Protein AF-A0A1V3WCW1-F1 (afdb_monomer)

pLDDT: mean 89.94, std 15.67, range [37.62, 98.88]

Structure (mmCIF, N/CA/C/O backbone):
data_AF-A0A1V3WCW1-F1
#
_entry.id   AF-A0A1V3WCW1-F1
#
loop_
_atom_site.group_PDB
_atom_site.id
_atom_site.type_symbol
_atom_site.label_atom_id
_atom_site.label_alt_id
_atom_site.label_comp_id
_atom_site.label_asym_id
_atom_site.label_entity_id
_atom_site.label_seq_id
_atom_site.pdbx_PDB_ins_code
_atom_site.Cartn_x
_atom_site.Cartn_y
_atom_site.Cartn_z
_atom_site.occupancy
_atom_site.B_iso_or_equiv
_atom_site.auth_seq_id
_atom_site.auth_comp_id
_atom_site.auth_asym_id
_atom_site.auth_atom_id
_atom_site.pdbx_PDB_model_num
ATOM 1 N N . MET A 1 1 ? 15.465 -8.076 71.339 1.00 37.62 1 MET A N 1
ATOM 2 C CA . MET A 1 1 ? 14.500 -8.717 70.416 1.00 37.62 1 MET A CA 1
ATOM 3 C C . MET A 1 1 ? 13.796 -7.612 69.636 1.00 37.62 1 MET A C 1
ATOM 5 O O . MET A 1 1 ? 13.248 -6.723 70.268 1.00 37.62 1 MET A O 1
ATOM 9 N N . ARG A 1 2 ? 13.889 -7.591 68.301 1.00 50.53 2 ARG A N 1
ATOM 10 C CA . ARG A 1 2 ? 13.280 -6.569 67.425 1.00 50.53 2 ARG A CA 1
ATOM 11 C C . ARG A 1 2 ? 12.484 -7.323 66.347 1.00 50.53 2 ARG A C 1
ATOM 13 O O . ARG A 1 2 ? 13.103 -8.162 65.694 1.00 50.53 2 ARG A O 1
ATOM 20 N N . PRO A 1 3 ? 11.165 -7.123 66.181 1.00 50.75 3 PRO A N 1
ATOM 21 C CA . PRO A 1 3 ? 10.416 -7.852 65.166 1.00 50.75 3 PRO A CA 1
ATOM 22 C C . PRO A 1 3 ? 10.605 -7.190 63.796 1.00 50.75 3 PRO A C 1
ATOM 24 O O . PRO A 1 3 ? 10.562 -5.966 63.671 1.00 50.75 3 PRO A O 1
ATOM 27 N N . ALA A 1 4 ? 10.844 -8.011 62.774 1.00 45.72 4 ALA A N 1
ATOM 28 C CA . ALA A 1 4 ? 10.897 -7.593 61.381 1.00 45.72 4 ALA A CA 1
ATOM 29 C C . ALA A 1 4 ? 9.469 -7.529 60.817 1.00 45.72 4 ALA A C 1
ATOM 31 O O . ALA A 1 4 ? 8.776 -8.544 60.756 1.00 45.72 4 ALA A O 1
ATOM 32 N N . ASN A 1 5 ? 9.033 -6.338 60.402 1.00 49.84 5 ASN A N 1
ATOM 33 C CA . ASN A 1 5 ? 7.793 -6.156 59.651 1.00 49.84 5 ASN A CA 1
ATOM 34 C C . ASN A 1 5 ? 8.010 -6.621 58.205 1.00 49.84 5 ASN A C 1
ATOM 36 O O . ASN A 1 5 ? 8.668 -5.944 57.414 1.00 49.84 5 ASN A O 1
ATOM 40 N N . GLY A 1 6 ? 7.456 -7.784 57.865 1.00 50.94 6 GLY A N 1
ATOM 41 C CA . GLY A 1 6 ? 7.401 -8.286 56.497 1.00 50.94 6 GLY A CA 1
ATOM 42 C C . GLY A 1 6 ? 6.466 -7.428 55.650 1.00 50.94 6 GLY A C 1
ATOM 43 O O . GLY A 1 6 ? 5.249 -7.467 55.822 1.00 50.94 6 GLY A O 1
ATOM 44 N N . SER A 1 7 ? 7.032 -6.651 54.729 1.00 59.09 7 SER A N 1
ATOM 45 C CA . SER A 1 7 ? 6.251 -5.932 53.722 1.00 59.09 7 SER A CA 1
ATOM 46 C C . SER A 1 7 ? 5.787 -6.928 52.657 1.00 59.09 7 SER A C 1
ATOM 48 O O . SER A 1 7 ? 6.605 -7.530 51.964 1.00 59.09 7 SER A O 1
ATOM 50 N N . ARG A 1 8 ? 4.469 -7.138 52.554 1.00 57.69 8 ARG A N 1
ATOM 51 C CA . ARG A 1 8 ? 3.844 -7.935 51.488 1.00 57.69 8 ARG A CA 1
ATOM 52 C C . ARG A 1 8 ? 4.061 -7.227 50.151 1.00 57.69 8 ARG A C 1
ATOM 54 O O . ARG A 1 8 ? 3.553 -6.127 49.955 1.00 57.69 8 ARG A O 1
ATOM 61 N N . ALA A 1 9 ? 4.785 -7.869 49.239 1.00 63.00 9 ALA A N 1
ATOM 62 C CA . ALA A 1 9 ? 4.847 -7.444 47.849 1.00 63.00 9 ALA A CA 1
ATOM 63 C C . ALA A 1 9 ? 3.457 -7.608 47.212 1.00 63.00 9 ALA A C 1
ATOM 65 O O . ALA A 1 9 ? 2.894 -8.704 47.204 1.00 63.00 9 ALA A O 1
ATOM 66 N N . VAL A 1 10 ? 2.892 -6.507 46.719 1.00 59.12 10 VAL A N 1
ATOM 67 C CA . VAL A 1 10 ? 1.666 -6.514 45.917 1.00 59.12 10 VAL A CA 1
ATOM 68 C C . VAL A 1 10 ? 2.045 -7.013 44.525 1.00 59.12 10 VAL A C 1
ATOM 70 O O . VAL A 1 10 ? 2.914 -6.434 43.875 1.00 59.12 10 VAL A O 1
ATOM 73 N N . ALA A 1 11 ? 1.441 -8.120 44.092 1.00 62.47 11 ALA A N 1
ATOM 74 C CA . ALA A 1 11 ? 1.627 -8.638 42.742 1.00 62.47 11 ALA A CA 1
ATOM 75 C C . ALA A 1 11 ? 1.116 -7.610 41.712 1.00 62.47 11 ALA A C 1
ATOM 77 O O . ALA A 1 11 ? 0.099 -6.962 41.971 1.00 62.47 11 ALA A O 1
ATOM 78 N N . PRO A 1 12 ? 1.787 -7.444 40.558 1.00 59.19 12 PRO A N 1
ATOM 79 C CA . PRO A 1 12 ? 1.335 -6.515 39.536 1.00 59.19 12 PRO A CA 1
ATOM 80 C C . PRO A 1 12 ? -0.030 -6.965 39.016 1.00 59.19 12 PRO A C 1
ATOM 82 O O . PRO A 1 12 ? -0.186 -8.079 38.516 1.00 59.19 12 PRO A O 1
ATOM 85 N N . THR A 1 13 ? -1.027 -6.095 39.147 1.00 51.62 13 THR A N 1
ATOM 86 C CA . THR A 1 13 ? -2.342 -6.294 38.546 1.00 51.62 13 THR A CA 1
ATOM 87 C C . THR A 1 13 ? -2.159 -6.315 37.033 1.00 51.62 13 THR A C 1
ATOM 89 O O . THR A 1 13 ? -1.766 -5.310 36.440 1.00 51.62 13 THR A O 1
ATOM 92 N N . THR A 1 14 ? -2.409 -7.456 36.394 1.00 51.62 14 THR A N 1
ATOM 93 C CA . THR A 1 14 ? -2.502 -7.532 34.936 1.00 51.62 14 THR A CA 1
ATOM 94 C C . THR A 1 14 ? -3.655 -6.631 34.501 1.00 51.62 14 THR A C 1
ATOM 96 O O . THR A 1 14 ? -4.822 -6.963 34.701 1.00 51.62 14 THR A O 1
ATOM 99 N N . MET A 1 15 ? -3.333 -5.452 33.969 1.00 47.47 15 MET A N 1
ATOM 100 C CA . MET A 1 15 ? -4.319 -4.568 33.358 1.00 47.47 15 MET A CA 1
ATOM 101 C C . MET A 1 15 ? -4.863 -5.285 32.122 1.00 47.47 15 MET A C 1
ATOM 103 O O . MET A 1 15 ? -4.084 -5.687 31.254 1.00 47.47 15 MET A O 1
ATOM 107 N N . ALA A 1 16 ? -6.181 -5.481 32.053 1.00 55.22 16 ALA A N 1
ATOM 108 C CA . ALA A 1 16 ? -6.807 -5.933 30.818 1.00 55.22 16 ALA A CA 1
ATOM 109 C C . ALA A 1 16 ? -6.428 -4.946 29.696 1.00 55.22 16 ALA A C 1
ATOM 111 O O . ALA A 1 16 ? -6.400 -3.735 29.952 1.00 55.22 16 ALA A O 1
ATOM 112 N N . PRO A 1 17 ? -6.091 -5.426 28.485 1.00 60.44 17 PRO A N 1
ATOM 113 C CA . PRO A 1 17 ? -5.805 -4.534 27.371 1.00 60.44 17 PRO A CA 1
ATOM 114 C C . PRO A 1 17 ? -6.998 -3.590 27.157 1.00 60.44 17 PRO A C 1
ATOM 116 O O . PRO A 1 17 ? -8.139 -4.016 27.357 1.00 60.44 17 PRO A O 1
ATOM 119 N N . PRO A 1 18 ? -6.764 -2.319 26.776 1.00 66.81 18 PRO A N 1
ATOM 120 C CA . PRO A 1 18 ? -7.855 -1.397 26.502 1.00 66.81 18 PRO A CA 1
ATOM 121 C C . PRO A 1 18 ? -8.748 -1.996 25.413 1.00 66.81 18 PRO A C 1
ATOM 123 O O . PRO A 1 18 ? -8.307 -2.240 24.291 1.00 66.81 18 PRO A O 1
ATOM 126 N N . THR A 1 19 ? -10.001 -2.278 25.756 1.00 82.69 19 THR A N 1
ATOM 127 C CA . THR A 1 19 ? -11.020 -2.664 24.783 1.00 82.69 19 THR A CA 1
ATOM 128 C C . THR A 1 19 ? -11.550 -1.404 24.124 1.00 82.69 19 THR A C 1
ATOM 130 O O . THR A 1 19 ? -12.218 -0.603 24.777 1.00 82.69 19 THR A O 1
ATOM 133 N N . TYR A 1 20 ? -11.236 -1.236 22.842 1.00 91.00 20 TYR A N 1
ATOM 134 C CA . TYR A 1 20 ? -11.772 -0.156 22.023 1.00 91.00 20 TYR A CA 1
ATOM 135 C C . TYR A 1 20 ? -13.257 -0.374 21.742 1.00 91.00 20 TYR A C 1
ATOM 137 O O . TYR A 1 20 ? -13.728 -1.499 21.566 1.00 91.00 20 TYR A O 1
ATOM 145 N N . THR A 1 21 ? -14.000 0.721 21.701 1.00 93.62 21 THR A N 1
ATOM 146 C CA . THR A 1 21 ? -15.402 0.741 21.298 1.00 93.62 21 THR A CA 1
ATOM 147 C C . THR A 1 21 ? -15.537 0.501 19.794 1.00 93.62 21 THR A C 1
ATOM 149 O O . THR A 1 21 ? -14.628 0.792 19.015 1.00 93.62 21 THR A O 1
ATOM 152 N N . ALA A 1 22 ? -16.713 0.037 19.357 1.00 92.88 22 ALA A N 1
ATOM 153 C CA . ALA A 1 22 ? -17.003 -0.122 17.931 1.00 92.88 22 ALA A CA 1
ATOM 154 C C . ALA A 1 22 ? -16.796 1.190 17.150 1.00 92.88 22 ALA A C 1
ATOM 156 O O . ALA A 1 22 ? -16.237 1.173 16.059 1.00 92.88 22 ALA A O 1
ATOM 157 N N . ALA A 1 23 ? -17.168 2.330 17.743 1.00 94.50 23 ALA A N 1
ATOM 158 C CA . ALA A 1 23 ? -16.981 3.646 17.139 1.00 94.50 23 ALA A CA 1
ATOM 159 C C . ALA A 1 23 ? -15.496 4.001 16.940 1.00 94.50 23 ALA A C 1
ATOM 161 O O . ALA A 1 23 ? -15.125 4.510 15.883 1.00 94.50 23 ALA A O 1
ATOM 162 N N . GLU A 1 24 ? -14.634 3.702 17.917 1.00 95.69 24 GLU A N 1
ATOM 163 C CA . GLU A 1 24 ? -13.185 3.917 17.796 1.00 95.69 24 GLU A CA 1
ATOM 164 C C . GLU A 1 24 ? -12.568 3.025 16.715 1.00 95.69 24 GLU A C 1
ATOM 166 O O . GLU A 1 24 ? -11.736 3.493 15.936 1.00 95.69 24 GLU A O 1
ATOM 171 N N . THR A 1 25 ? -12.999 1.764 16.618 1.00 96.25 25 THR A N 1
ATOM 172 C CA . THR A 1 25 ? -12.535 0.853 15.564 1.00 96.25 25 THR A CA 1
ATOM 173 C C . THR A 1 25 ? -13.002 1.299 14.179 1.00 96.25 25 THR A C 1
ATOM 175 O O . THR A 1 25 ? -12.189 1.326 13.257 1.00 96.25 25 THR A O 1
ATOM 178 N N . THR A 1 26 ? -14.257 1.731 14.017 1.00 96.00 26 THR A N 1
ATOM 179 C CA . THR A 1 26 ? -14.758 2.284 12.746 1.00 96.00 26 THR A CA 1
ATOM 180 C C . THR A 1 26 ? -14.002 3.550 12.344 1.00 96.00 26 THR A C 1
ATOM 182 O O . THR A 1 26 ? -13.592 3.679 11.192 1.00 96.00 26 THR A O 1
ATOM 185 N N . ALA A 1 27 ? -13.744 4.464 13.283 1.00 96.81 27 ALA A N 1
ATOM 186 C CA . ALA A 1 27 ? -12.971 5.675 13.005 1.00 96.81 27 ALA A CA 1
ATOM 187 C C . ALA A 1 27 ? -11.518 5.357 12.607 1.00 96.81 27 ALA A C 1
ATOM 189 O O . ALA A 1 27 ? -10.977 5.963 11.678 1.00 96.81 27 ALA A O 1
ATOM 190 N N . ALA A 1 28 ? -10.886 4.384 13.273 1.00 97.75 28 ALA A N 1
ATOM 191 C CA . ALA A 1 28 ? -9.548 3.912 12.926 1.00 97.75 28 ALA A CA 1
ATOM 192 C C . ALA A 1 28 ? -9.504 3.272 11.530 1.00 97.75 28 ALA A C 1
ATOM 194 O O . ALA A 1 28 ? -8.600 3.579 10.751 1.00 97.75 28 ALA A O 1
ATOM 195 N N . HIS A 1 29 ? -10.492 2.435 11.204 1.00 98.06 29 HIS A N 1
ATOM 196 C CA . HIS A 1 29 ? -10.652 1.835 9.881 1.00 98.06 29 HIS A CA 1
ATOM 197 C C . HIS A 1 29 ? -10.796 2.909 8.797 1.00 98.06 29 HIS A C 1
ATOM 199 O O . HIS A 1 29 ? -10.056 2.914 7.814 1.00 98.06 29 HIS A O 1
ATOM 205 N N . GLN A 1 30 ? -11.687 3.881 9.005 1.00 98.00 30 GLN A N 1
ATOM 206 C CA . GLN A 1 30 ? -11.926 4.945 8.034 1.00 98.00 30 GLN A CA 1
ATOM 207 C C . GLN A 1 30 ? -10.670 5.786 7.782 1.00 98.00 30 GLN A C 1
ATOM 209 O O . GLN A 1 30 ? -10.294 5.998 6.630 1.00 98.00 30 GLN A O 1
ATOM 214 N N . LYS A 1 31 ? -9.950 6.166 8.846 1.00 97.94 31 LYS A N 1
ATOM 215 C CA . LYS A 1 31 ? -8.677 6.889 8.727 1.00 97.94 31 LYS A CA 1
ATOM 216 C C . LYS A 1 31 ? -7.634 6.096 7.936 1.00 97.94 31 LYS A C 1
ATOM 218 O O . LYS A 1 31 ? -6.937 6.672 7.102 1.00 97.94 31 LYS A O 1
ATOM 223 N N . LEU A 1 32 ? -7.513 4.789 8.182 1.00 98.56 32 LEU A N 1
ATOM 224 C CA . LEU A 1 32 ? -6.610 3.931 7.414 1.00 98.56 32 LEU A CA 1
ATOM 225 C C . LEU A 1 32 ? -6.987 3.924 5.928 1.00 98.56 32 LEU A C 1
ATOM 227 O O . LEU A 1 32 ? -6.113 4.044 5.069 1.00 98.56 32 LEU A O 1
ATOM 231 N N . CYS A 1 33 ? -8.275 3.808 5.622 1.00 98.56 33 CYS A N 1
ATOM 232 C CA . CYS A 1 33 ? -8.749 3.739 4.248 1.00 98.56 33 CYS A CA 1
ATOM 233 C C . CYS A 1 33 ? -8.601 5.050 3.479 1.00 98.56 33 CYS A C 1
ATOM 235 O O . CYS A 1 33 ? -8.323 5.017 2.280 1.00 98.56 33 CYS A O 1
ATOM 237 N N . ASP A 1 34 ? -8.705 6.195 4.147 1.00 98.44 34 ASP A N 1
ATOM 238 C CA . ASP A 1 34 ? -8.410 7.491 3.533 1.00 98.44 34 ASP A CA 1
ATOM 239 C C . ASP A 1 34 ? -6.920 7.618 3.184 1.00 98.44 34 ASP A C 1
ATOM 241 O O . ASP A 1 34 ? -6.571 8.030 2.074 1.00 98.44 34 ASP A O 1
ATOM 245 N N . VAL A 1 35 ? -6.033 7.175 4.084 1.00 98.69 35 VAL A N 1
ATOM 246 C CA . VAL A 1 35 ? -4.585 7.119 3.824 1.00 98.69 35 VAL A CA 1
ATOM 247 C C . VAL A 1 35 ? -4.267 6.169 2.668 1.00 98.69 35 VAL A C 1
ATOM 249 O O . VAL A 1 35 ? -3.512 6.537 1.767 1.00 98.69 35 VAL A O 1
ATOM 252 N N . TYR A 1 36 ? -4.866 4.975 2.656 1.00 98.62 36 TYR A N 1
ATOM 253 C CA . TYR A 1 36 ? -4.702 4.005 1.574 1.00 98.62 36 TYR A CA 1
ATOM 254 C C . TYR A 1 36 ? -5.133 4.581 0.222 1.00 98.62 36 TYR A C 1
ATOM 256 O O . TYR A 1 36 ? -4.368 4.500 -0.735 1.00 98.62 36 TYR A O 1
ATOM 264 N N . LYS A 1 37 ? -6.313 5.209 0.131 1.00 98.38 37 LYS A N 1
ATOM 265 C CA . LYS A 1 37 ? -6.809 5.802 -1.123 1.00 98.38 37 LYS A CA 1
ATOM 266 C C . LYS A 1 37 ? -5.851 6.856 -1.672 1.00 98.38 37 LYS A C 1
ATOM 268 O O . LYS A 1 37 ? -5.602 6.874 -2.876 1.00 98.38 37 LYS A O 1
ATOM 273 N N . LEU A 1 38 ? -5.303 7.709 -0.805 1.00 98.44 38 LEU A N 1
ATOM 274 C CA . LEU A 1 38 ? -4.323 8.716 -1.207 1.00 98.44 38 LEU A CA 1
ATOM 275 C C . LEU A 1 38 ? -3.025 8.070 -1.712 1.00 98.44 38 LEU A C 1
ATOM 277 O O . LEU A 1 38 ? -2.561 8.408 -2.801 1.00 98.44 38 LEU A O 1
ATOM 281 N N . ALA A 1 39 ? -2.476 7.113 -0.960 1.00 98.12 39 ALA A N 1
ATOM 282 C CA . ALA A 1 39 ? -1.263 6.390 -1.337 1.00 98.12 39 ALA A CA 1
ATOM 283 C C . ALA A 1 39 ? -1.436 5.630 -2.663 1.00 98.12 39 ALA A C 1
ATOM 285 O O . ALA A 1 39 ? -0.641 5.804 -3.583 1.00 98.12 39 ALA A O 1
ATOM 286 N N . ALA A 1 40 ? -2.506 4.842 -2.795 1.00 97.50 40 ALA A N 1
ATOM 287 C CA . ALA A 1 40 ? -2.808 4.065 -3.995 1.00 97.50 40 ALA A CA 1
ATOM 288 C C . ALA A 1 40 ? -3.015 4.964 -5.220 1.00 97.50 40 ALA A C 1
ATOM 290 O O . ALA A 1 40 ? -2.550 4.642 -6.312 1.00 97.50 40 ALA A O 1
ATOM 291 N N . ARG A 1 41 ? -3.658 6.128 -5.048 1.00 97.81 41 ARG A N 1
ATOM 292 C CA . ARG A 1 41 ? -3.813 7.100 -6.134 1.00 97.81 41 ARG A CA 1
ATOM 293 C C . ARG A 1 41 ? -2.472 7.679 -6.580 1.00 97.81 41 ARG A C 1
ATOM 295 O O . ARG A 1 41 ? -2.257 7.787 -7.783 1.00 97.81 41 ARG A O 1
ATOM 302 N N . ALA A 1 42 ? -1.592 8.038 -5.646 1.00 97.69 42 ALA A N 1
ATOM 303 C CA . ALA A 1 42 ? -0.259 8.539 -5.972 1.00 97.69 42 ALA A CA 1
ATOM 304 C C . ALA A 1 42 ? 0.569 7.478 -6.713 1.00 97.69 42 ALA A C 1
ATOM 306 O O . ALA A 1 42 ? 1.071 7.751 -7.800 1.00 97.69 42 ALA A O 1
ATOM 307 N N . VAL A 1 43 ? 0.619 6.247 -6.190 1.00 97.38 43 VAL A N 1
ATOM 308 C CA . VAL A 1 43 ? 1.303 5.116 -6.841 1.00 97.38 43 VAL A CA 1
ATOM 309 C C . VAL A 1 43 ? 0.751 4.884 -8.244 1.00 97.38 43 VAL A C 1
ATOM 311 O O . VAL A 1 43 ? 1.521 4.760 -9.191 1.00 97.38 43 VAL A O 1
ATOM 314 N N . GLN A 1 44 ? -0.573 4.887 -8.416 1.00 96.25 44 GLN A N 1
ATOM 315 C CA . GLN A 1 44 ? -1.199 4.720 -9.727 1.00 96.25 44 GLN A CA 1
ATOM 316 C C . GLN A 1 44 ? -0.788 5.814 -10.720 1.00 96.25 44 GLN A C 1
ATOM 318 O O . GLN A 1 44 ? -0.576 5.512 -11.891 1.00 96.25 44 GLN A O 1
ATOM 323 N N . ILE A 1 45 ? -0.729 7.078 -10.298 1.00 97.06 45 ILE A N 1
ATOM 324 C CA . ILE A 1 45 ? -0.350 8.181 -11.189 1.00 97.06 45 ILE A CA 1
ATOM 325 C C . ILE A 1 45 ? 1.101 8.003 -11.638 1.00 97.06 45 ILE A C 1
ATOM 327 O O . ILE A 1 45 ? 1.360 7.947 -12.838 1.00 97.06 45 ILE A O 1
ATOM 331 N N . GLU A 1 46 ? 2.024 7.845 -10.691 1.00 95.69 46 GLU A N 1
ATOM 332 C CA . GLU A 1 46 ? 3.453 7.859 -11.006 1.00 95.69 46 GLU A CA 1
ATOM 333 C C . GLU A 1 46 ? 3.920 6.578 -11.715 1.00 95.69 46 GLU A C 1
ATOM 335 O O . GLU A 1 46 ? 4.766 6.637 -12.600 1.00 95.69 46 GLU A O 1
ATOM 340 N N . THR A 1 47 ? 3.340 5.412 -11.406 1.00 91.69 47 THR A N 1
ATOM 341 C CA . THR A 1 47 ? 3.693 4.141 -12.082 1.00 91.69 47 THR A CA 1
ATOM 342 C C . THR A 1 47 ? 3.187 4.039 -13.523 1.00 91.69 47 THR A C 1
ATOM 344 O O . THR A 1 47 ? 3.700 3.222 -14.295 1.00 91.69 47 THR A O 1
ATOM 347 N N . ASN A 1 48 ? 2.206 4.869 -13.892 1.00 92.69 48 ASN A N 1
ATOM 348 C CA . ASN A 1 48 ? 1.733 5.028 -15.268 1.00 92.69 48 ASN A CA 1
ATOM 349 C C . ASN A 1 48 ? 2.433 6.180 -16.010 1.00 92.69 48 ASN A C 1
ATOM 351 O O . ASN A 1 48 ? 2.151 6.386 -17.188 1.00 92.69 48 ASN A O 1
ATOM 355 N N . GLY A 1 49 ? 3.299 6.936 -15.329 1.00 90.81 49 GLY A N 1
ATOM 356 C CA . GLY A 1 49 ? 4.109 7.992 -15.925 1.00 90.81 49 GLY A CA 1
ATOM 357 C C . GLY A 1 49 ? 5.424 7.481 -16.519 1.00 90.81 49 GLY A C 1
ATOM 358 O O . GLY A 1 49 ? 5.770 6.302 -16.419 1.00 90.81 49 GLY A O 1
ATOM 359 N N . ASP A 1 50 ? 6.179 8.410 -17.106 1.00 91.31 50 ASP A N 1
ATOM 360 C CA . ASP A 1 50 ? 7.458 8.135 -17.775 1.00 91.31 50 ASP A CA 1
ATOM 361 C C . ASP A 1 50 ? 8.687 8.320 -16.864 1.00 91.31 50 ASP A C 1
ATOM 363 O O . ASP A 1 50 ? 9.816 8.166 -17.328 1.00 91.31 50 ASP A O 1
ATOM 367 N N . ASP A 1 51 ? 8.494 8.653 -15.579 1.00 93.19 51 ASP A N 1
ATOM 368 C CA . ASP A 1 51 ? 9.570 8.859 -14.601 1.00 93.19 51 ASP A CA 1
ATOM 369 C C . ASP A 1 51 ? 9.645 7.690 -13.592 1.00 93.19 51 ASP A C 1
ATOM 371 O O . ASP A 1 51 ? 8.891 7.644 -12.611 1.00 93.19 51 ASP A O 1
ATOM 375 N N . PRO A 1 52 ? 10.585 6.740 -13.778 1.00 89.25 52 PRO A N 1
ATOM 376 C CA . PRO A 1 52 ? 10.762 5.616 -12.862 1.00 89.25 52 PRO A CA 1
ATOM 377 C C . PRO A 1 52 ? 11.176 6.038 -11.448 1.00 89.25 52 PRO A C 1
ATOM 379 O O . PRO A 1 52 ? 10.915 5.305 -10.490 1.00 89.25 52 PRO A O 1
ATOM 382 N N . ALA A 1 53 ? 11.830 7.193 -11.286 1.00 92.94 53 ALA A N 1
ATOM 383 C CA . ALA A 1 53 ? 12.204 7.691 -9.970 1.00 92.94 53 ALA A CA 1
ATOM 384 C C . ALA A 1 53 ? 10.958 8.136 -9.200 1.00 92.94 53 ALA A C 1
ATOM 386 O O . ALA A 1 53 ? 10.793 7.743 -8.046 1.00 92.94 53 ALA A O 1
ATOM 387 N N . MET A 1 54 ? 10.040 8.859 -9.844 1.00 94.31 54 MET A N 1
ATOM 388 C CA . MET A 1 54 ? 8.758 9.237 -9.237 1.00 94.31 54 MET A CA 1
ATOM 389 C C . MET A 1 54 ? 7.879 8.023 -8.916 1.00 94.31 54 MET A C 1
ATOM 391 O O . MET A 1 54 ? 7.287 7.958 -7.832 1.00 94.31 54 MET A O 1
ATOM 395 N N . ALA A 1 55 ? 7.862 7.006 -9.784 1.00 94.56 55 ALA A N 1
ATOM 396 C CA . ALA A 1 55 ? 7.188 5.737 -9.505 1.00 94.56 55 ALA A CA 1
ATOM 397 C C . ALA A 1 55 ? 7.726 5.076 -8.219 1.00 94.56 55 ALA A C 1
ATOM 399 O O . ALA A 1 55 ? 6.957 4.715 -7.324 1.00 94.56 55 ALA A O 1
ATOM 400 N N . ASN A 1 56 ? 9.049 4.994 -8.067 1.00 94.75 56 ASN A N 1
ATOM 401 C CA . ASN A 1 56 ? 9.677 4.447 -6.863 1.00 94.75 56 ASN A CA 1
ATOM 402 C C . ASN A 1 56 ? 9.448 5.327 -5.618 1.00 94.75 56 ASN A C 1
ATOM 404 O O . ASN A 1 56 ? 9.164 4.797 -4.542 1.00 94.75 56 ASN A O 1
ATOM 408 N N . ILE A 1 57 ? 9.515 6.658 -5.748 1.00 97.31 57 ILE A N 1
ATOM 409 C CA . ILE A 1 57 ? 9.269 7.612 -4.651 1.00 97.31 57 ILE A CA 1
ATOM 410 C C . ILE A 1 57 ? 7.837 7.482 -4.131 1.00 97.31 57 ILE A C 1
ATOM 412 O O . ILE A 1 57 ? 7.633 7.380 -2.921 1.00 97.31 57 ILE A O 1
ATOM 416 N N . SER A 1 58 ? 6.844 7.454 -5.022 1.00 97.56 58 SER A N 1
ATOM 417 C CA . SER A 1 58 ? 5.437 7.299 -4.631 1.00 97.56 58 SER A CA 1
ATOM 418 C C . SER A 1 58 ? 5.181 5.966 -3.925 1.00 97.56 58 SER A C 1
ATOM 420 O O . SER A 1 58 ? 4.448 5.932 -2.939 1.00 97.56 58 SER A O 1
ATOM 422 N N . THR A 1 59 ? 5.847 4.895 -4.362 1.00 97.88 59 THR A N 1
ATOM 423 C CA . THR A 1 59 ? 5.757 3.558 -3.760 1.00 97.88 59 THR A CA 1
ATOM 424 C C . THR A 1 59 ? 6.328 3.542 -2.338 1.00 97.88 59 THR A C 1
ATOM 426 O O . THR A 1 59 ? 5.671 3.070 -1.408 1.00 97.88 59 THR A O 1
ATOM 429 N N . VAL A 1 60 ? 7.508 4.137 -2.124 1.00 98.31 60 VAL A N 1
ATOM 430 C CA . VAL A 1 60 ? 8.113 4.270 -0.784 1.00 98.31 60 VAL A CA 1
ATOM 431 C C . VAL A 1 60 ? 7.267 5.160 0.127 1.00 98.31 60 VAL A C 1
ATOM 433 O O . VAL A 1 60 ? 7.023 4.805 1.280 1.00 98.31 60 VAL A O 1
ATOM 436 N N . ASN A 1 61 ? 6.775 6.289 -0.386 1.00 98.44 61 ASN A N 1
ATOM 437 C CA . ASN A 1 61 ? 5.888 7.173 0.366 1.00 98.44 61 ASN A CA 1
ATOM 438 C C . ASN A 1 61 ? 4.597 6.440 0.769 1.00 98.44 61 ASN A C 1
ATOM 440 O O . ASN A 1 61 ? 4.211 6.461 1.934 1.00 98.44 61 ASN A O 1
ATOM 444 N N . GLY A 1 62 ? 3.984 5.696 -0.156 1.00 98.56 62 GLY A N 1
ATOM 445 C CA . GLY A 1 62 ? 2.805 4.879 0.120 1.00 98.56 62 GLY A CA 1
ATOM 446 C C . GLY A 1 62 ? 3.040 3.848 1.228 1.00 98.56 62 GLY A C 1
ATOM 447 O O . GLY A 1 62 ? 2.207 3.715 2.126 1.00 98.56 62 GLY A O 1
ATOM 448 N N . ALA A 1 63 ? 4.196 3.175 1.229 1.00 98.81 63 ALA A N 1
ATOM 449 C CA . ALA A 1 63 ? 4.576 2.259 2.305 1.00 98.81 63 ALA A CA 1
ATOM 450 C C . ALA A 1 63 ? 4.673 2.972 3.662 1.00 98.81 63 ALA A C 1
ATOM 452 O O . ALA A 1 63 ? 4.098 2.517 4.655 1.00 98.81 63 ALA A O 1
ATOM 453 N N . GLN A 1 64 ? 5.354 4.119 3.701 1.00 98.75 64 GLN A N 1
ATOM 454 C CA . GLN A 1 64 ? 5.518 4.911 4.917 1.00 98.75 64 GLN A CA 1
ATOM 455 C C . GLN A 1 64 ? 4.174 5.431 5.444 1.00 98.75 64 GLN A C 1
ATOM 457 O O . GLN A 1 64 ? 3.911 5.354 6.645 1.00 98.75 64 GLN A O 1
ATOM 462 N N . MET A 1 65 ? 3.305 5.930 4.565 1.00 98.75 65 MET A N 1
ATOM 463 C CA . MET A 1 65 ? 1.967 6.404 4.920 1.00 98.75 65 MET A CA 1
ATOM 464 C C . MET A 1 65 ? 1.143 5.303 5.599 1.00 98.75 65 MET A C 1
ATOM 466 O O . MET A 1 65 ? 0.552 5.538 6.656 1.00 98.75 65 MET A O 1
ATOM 470 N N . LEU A 1 66 ? 1.145 4.087 5.043 1.00 98.81 66 LEU A N 1
ATOM 471 C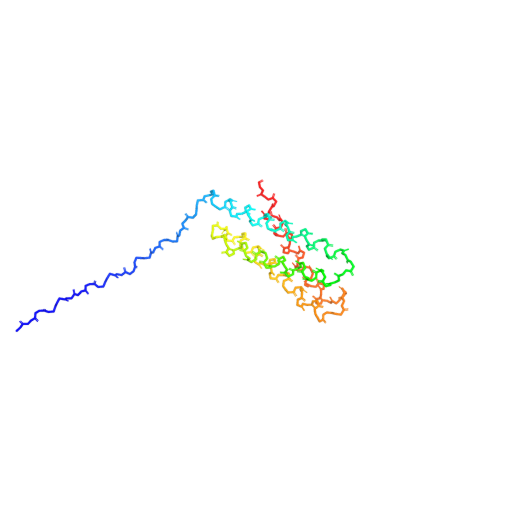 CA . LEU A 1 66 ? 0.449 2.933 5.620 1.00 98.81 66 LEU A CA 1
ATOM 472 C C . LEU A 1 66 ? 1.023 2.546 6.991 1.00 98.81 66 LEU A C 1
ATOM 474 O O . LEU A 1 66 ? 0.264 2.360 7.944 1.00 98.81 66 LEU A O 1
ATOM 478 N N . GLN A 1 67 ? 2.351 2.493 7.130 1.00 98.62 67 GLN A N 1
ATOM 479 C CA . GLN A 1 67 ? 3.007 2.222 8.415 1.00 98.62 67 GLN A CA 1
ATOM 480 C C . GLN A 1 67 ? 2.647 3.275 9.475 1.00 98.62 67 GLN A C 1
ATOM 482 O O . GLN A 1 67 ? 2.318 2.934 10.611 1.00 98.62 67 GLN A O 1
ATOM 487 N N . GLN A 1 68 ? 2.655 4.560 9.114 1.00 98.62 68 GLN A N 1
ATOM 488 C CA . GLN A 1 68 ? 2.278 5.650 10.016 1.00 98.62 68 GLN A CA 1
ATOM 489 C C . GLN A 1 68 ? 0.799 5.587 10.422 1.00 98.62 68 GLN A C 1
ATOM 491 O O . GLN A 1 68 ? 0.475 5.781 11.599 1.00 98.62 68 GLN A O 1
ATOM 496 N N . ALA A 1 69 ? -0.104 5.280 9.488 1.00 98.31 69 ALA A N 1
ATOM 497 C CA . ALA A 1 69 ? -1.523 5.095 9.789 1.00 98.31 69 ALA A CA 1
ATOM 498 C C . ALA A 1 69 ? -1.726 3.969 10.811 1.00 98.31 69 ALA A C 1
ATOM 500 O O . ALA A 1 69 ? -2.396 4.161 11.824 1.00 98.31 69 ALA A O 1
ATOM 501 N N . VAL A 1 70 ? -1.064 2.831 10.599 1.00 98.31 70 VAL A N 1
ATOM 502 C CA . VAL A 1 70 ? -1.099 1.674 11.500 1.00 98.31 70 VAL A CA 1
ATOM 503 C C . VAL A 1 70 ? -0.535 1.996 12.892 1.00 98.31 70 VAL A C 1
ATOM 505 O O . VAL A 1 70 ? -1.106 1.581 13.907 1.00 98.31 70 VAL A O 1
ATOM 508 N N . ASN A 1 71 ? 0.567 2.744 12.963 1.00 97.75 71 ASN A N 1
ATOM 509 C CA . ASN A 1 71 ? 1.225 3.100 14.225 1.00 97.75 71 ASN A CA 1
ATOM 510 C C . ASN A 1 71 ? 0.429 4.118 15.051 1.00 97.75 71 ASN A C 1
ATOM 512 O O . ASN A 1 71 ? 0.521 4.124 16.276 1.00 97.75 71 ASN A O 1
ATOM 516 N N . THR A 1 72 ? -0.365 4.968 14.398 1.00 96.12 72 THR A N 1
ATOM 517 C CA . THR A 1 72 ? -1.166 6.010 15.065 1.00 96.12 72 THR A CA 1
ATOM 518 C C . THR A 1 72 ? -2.614 5.599 15.338 1.00 96.12 72 THR A C 1
ATOM 520 O O . THR A 1 72 ? -3.366 6.378 15.921 1.00 96.12 72 THR A O 1
ATOM 523 N N . ALA A 1 73 ? -3.016 4.390 14.938 1.00 95.25 73 ALA A N 1
ATOM 524 C CA . ALA A 1 73 ? -4.370 3.867 15.100 1.00 95.25 73 ALA A CA 1
ATOM 525 C C . ALA A 1 73 ? -4.363 2.592 15.964 1.00 95.25 73 ALA A C 1
ATOM 527 O O . ALA A 1 73 ? -4.428 1.478 15.440 1.00 95.25 73 ALA A O 1
ATOM 528 N N . PRO A 1 74 ? -4.268 2.702 17.301 1.00 94.38 74 PRO A N 1
ATOM 529 C CA . PRO 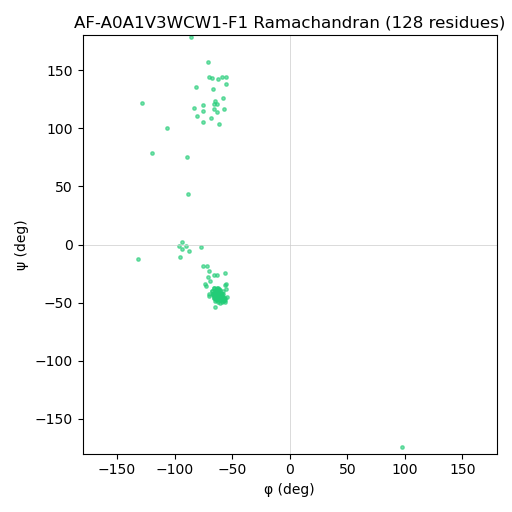A 1 74 ? -4.215 1.522 18.159 1.00 94.38 74 PRO A CA 1
ATOM 530 C C . PRO A 1 74 ? -5.564 0.773 18.212 1.00 94.38 74 PRO A C 1
ATOM 532 O O . PRO A 1 74 ? -5.566 -0.436 18.407 1.00 94.38 74 PRO A O 1
ATOM 535 N N . ALA A 1 75 ? -6.680 1.455 17.915 1.00 96.31 75 ALA A N 1
ATOM 536 C CA . ALA A 1 75 ? -8.026 0.876 17.799 1.00 96.31 75 ALA A CA 1
ATOM 537 C C . ALA A 1 75 ? -8.293 0.100 16.495 1.00 96.31 75 ALA A C 1
ATOM 539 O O . ALA A 1 75 ? -9.391 -0.428 16.300 1.00 96.31 75 ALA A O 1
ATOM 540 N N . LEU A 1 76 ? -7.314 0.055 15.587 1.00 96.81 76 LEU A N 1
ATOM 541 C CA . LEU A 1 76 ? -7.437 -0.617 14.300 1.00 96.81 76 LEU A CA 1
ATOM 542 C C . LEU A 1 76 ? -7.573 -2.133 14.483 1.00 96.81 76 LEU A C 1
ATOM 544 O O . LEU A 1 76 ? -6.785 -2.748 15.210 1.00 96.81 76 LEU A O 1
ATOM 548 N N . ALA A 1 77 ? -8.530 -2.737 13.777 1.00 96.00 77 ALA A N 1
ATOM 549 C CA . ALA A 1 77 ? -8.732 -4.177 13.812 1.00 96.00 77 ALA A CA 1
ATOM 550 C C . ALA A 1 77 ? -7.456 -4.926 13.366 1.00 96.00 77 ALA A C 1
ATOM 552 O O . ALA A 1 77 ? -6.763 -4.474 12.447 1.00 96.00 77 ALA A O 1
ATOM 553 N N . PRO A 1 78 ? -7.132 -6.092 13.961 1.00 95.88 78 PRO A N 1
ATOM 554 C CA . PRO A 1 78 ? -5.930 -6.845 13.596 1.00 95.88 78 PRO A CA 1
ATOM 555 C C . PRO A 1 78 ? -5.849 -7.206 12.105 1.00 95.88 78 PRO A C 1
ATOM 557 O O . PRO A 1 78 ? -4.762 -7.190 11.532 1.00 95.88 78 PRO A O 1
ATOM 560 N N . GLY A 1 79 ? -6.992 -7.492 11.467 1.00 96.50 79 GLY A N 1
ATOM 561 C CA . GLY A 1 79 ? -7.066 -7.804 10.036 1.00 96.50 79 GLY A CA 1
ATOM 562 C C . GLY A 1 79 ? -6.686 -6.620 9.145 1.00 96.50 79 GLY A C 1
ATOM 563 O O . GLY A 1 79 ? -5.868 -6.780 8.239 1.00 96.50 79 GLY A O 1
ATOM 564 N N . ASP A 1 80 ? -7.212 -5.434 9.451 1.00 98.25 80 ASP A N 1
ATOM 565 C CA . ASP A 1 80 ? -6.913 -4.191 8.732 1.00 98.25 80 ASP A CA 1
ATOM 566 C C . ASP A 1 80 ? -5.444 -3.800 8.909 1.00 98.25 80 ASP A C 1
ATOM 568 O O . ASP A 1 80 ? -4.757 -3.458 7.946 1.00 98.25 80 ASP A O 1
ATOM 572 N N . ARG A 1 81 ? -4.936 -3.925 10.144 1.00 98.56 81 ARG A N 1
ATOM 573 C CA . ARG A 1 81 ? -3.519 -3.726 10.472 1.00 98.56 81 ARG A CA 1
ATOM 574 C C . ARG A 1 81 ? -2.629 -4.632 9.626 1.00 98.56 81 ARG A C 1
ATOM 576 O O . ARG A 1 81 ? -1.660 -4.153 9.045 1.00 98.56 81 ARG A O 1
ATOM 583 N N . ALA A 1 82 ? -2.953 -5.921 9.559 1.00 98.56 82 ALA A N 1
ATOM 584 C CA . ALA A 1 82 ? -2.186 -6.885 8.781 1.00 98.56 82 ALA A CA 1
ATOM 585 C C . ALA A 1 82 ? -2.221 -6.563 7.281 1.00 98.56 82 ALA A C 1
ATOM 587 O O . ALA A 1 82 ? -1.174 -6.547 6.643 1.00 98.56 82 ALA A O 1
ATOM 588 N N . ALA A 1 83 ? -3.394 -6.246 6.723 1.00 98.69 83 ALA A N 1
ATOM 589 C CA . ALA A 1 83 ? -3.524 -5.898 5.308 1.00 98.69 83 ALA A CA 1
ATOM 590 C C . ALA A 1 83 ? -2.686 -4.663 4.930 1.00 98.69 83 ALA A C 1
ATOM 592 O O . ALA A 1 83 ? -1.974 -4.687 3.927 1.00 98.69 83 ALA A O 1
ATOM 593 N N . ALA A 1 84 ? -2.715 -3.617 5.761 1.00 98.75 84 ALA A N 1
ATOM 594 C CA . ALA A 1 84 ? -1.937 -2.403 5.535 1.00 98.75 84 ALA A CA 1
ATOM 595 C C . ALA A 1 84 ? -0.423 -2.636 5.634 1.00 98.75 84 ALA A C 1
ATOM 597 O O . ALA A 1 84 ? 0.330 -2.131 4.801 1.00 98.75 84 ALA A O 1
ATOM 598 N N . LEU A 1 85 ? 0.030 -3.405 6.631 1.00 98.88 85 LEU A N 1
ATOM 599 C CA . LEU A 1 85 ? 1.451 -3.723 6.797 1.00 98.88 85 LEU A CA 1
ATOM 600 C C . LEU A 1 85 ? 1.978 -4.614 5.669 1.00 98.88 85 LEU A C 1
ATOM 602 O O . LEU A 1 85 ? 3.067 -4.357 5.168 1.00 98.88 85 LEU A O 1
ATOM 606 N N . GLU A 1 86 ? 1.200 -5.602 5.224 1.00 98.81 86 GLU A N 1
ATOM 607 C CA . GLU A 1 86 ? 1.582 -6.450 4.090 1.00 98.81 86 GLU A CA 1
ATOM 608 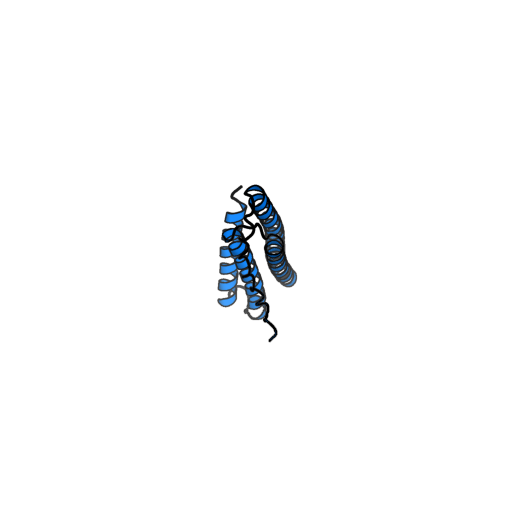C C . GLU A 1 86 ? 1.688 -5.658 2.781 1.00 98.81 86 GLU A C 1
ATOM 610 O O . GLU A 1 86 ? 2.599 -5.903 1.992 1.00 98.81 86 GLU A O 1
ATOM 615 N N . LEU A 1 87 ? 0.790 -4.696 2.539 1.00 98.81 87 LEU A N 1
ATOM 616 C CA . LEU A 1 87 ? 0.910 -3.811 1.378 1.00 98.81 87 LEU A CA 1
ATOM 617 C C . LEU A 1 87 ? 2.134 -2.891 1.495 1.00 98.81 87 LEU A C 1
ATOM 619 O O . LEU A 1 87 ? 2.870 -2.725 0.524 1.00 98.81 87 LEU A O 1
ATOM 623 N N . ALA A 1 88 ? 2.393 -2.328 2.677 1.00 98.81 88 ALA A N 1
ATOM 624 C CA . ALA A 1 88 ? 3.578 -1.503 2.908 1.00 98.81 88 ALA A CA 1
ATOM 625 C C . ALA A 1 88 ? 4.888 -2.283 2.696 1.00 98.81 88 ALA A C 1
ATOM 627 O O . ALA A 1 88 ? 5.849 -1.758 2.126 1.00 98.81 88 ALA A O 1
ATOM 628 N N . GLU A 1 89 ? 4.925 -3.543 3.127 1.00 98.81 89 GLU A N 1
ATOM 629 C CA . GLU A 1 89 ? 6.038 -4.455 2.872 1.00 98.81 89 GLU A CA 1
ATOM 630 C C . GLU A 1 89 ? 6.179 -4.754 1.376 1.00 98.81 89 GLU A C 1
ATOM 632 O O . GLU A 1 89 ? 7.283 -4.653 0.844 1.00 98.81 89 GLU A O 1
ATOM 637 N N . ALA A 1 90 ? 5.078 -5.047 0.677 1.00 98.75 90 ALA A N 1
ATOM 638 C CA . ALA A 1 90 ? 5.098 -5.304 -0.761 1.00 98.75 90 ALA A CA 1
ATOM 639 C C . ALA A 1 90 ? 5.641 -4.105 -1.553 1.00 98.75 90 ALA A C 1
ATOM 641 O O . ALA A 1 90 ? 6.512 -4.294 -2.401 1.00 98.75 90 ALA A O 1
A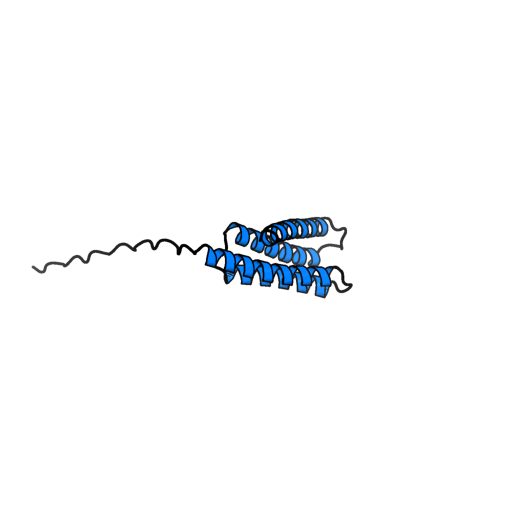TOM 642 N N . TYR A 1 91 ? 5.206 -2.883 -1.230 1.00 98.62 91 TYR A N 1
ATOM 643 C CA . TYR A 1 91 ? 5.743 -1.648 -1.811 1.00 98.62 91 TYR A CA 1
ATOM 644 C C . TYR A 1 91 ? 7.243 -1.478 -1.543 1.00 98.62 91 TYR A C 1
ATOM 646 O O . TYR A 1 91 ? 8.020 -1.192 -2.456 1.00 98.62 91 TYR A O 1
ATOM 654 N N . SER A 1 92 ? 7.679 -1.695 -0.302 1.00 98.50 92 SER A N 1
ATOM 655 C CA . SER A 1 92 ? 9.098 -1.585 0.057 1.00 98.50 92 SER A CA 1
ATOM 656 C C . SER A 1 92 ? 9.950 -2.621 -0.690 1.00 98.50 92 SER A C 1
ATOM 658 O O . SER A 1 92 ? 11.014 -2.294 -1.218 1.00 98.50 92 SER A O 1
ATOM 660 N N . ASN A 1 93 ? 9.456 -3.858 -0.793 1.00 98.44 93 ASN A N 1
ATOM 661 C CA . ASN A 1 93 ? 10.107 -4.942 -1.518 1.00 98.44 93 ASN A CA 1
ATOM 662 C C . ASN A 1 93 ? 10.175 -4.667 -3.027 1.00 98.44 93 ASN A C 1
ATOM 664 O O . ASN A 1 93 ? 11.234 -4.849 -3.624 1.00 98.44 93 ASN A O 1
ATOM 668 N N . SER A 1 94 ? 9.097 -4.182 -3.655 1.00 97.38 94 SER A N 1
ATOM 669 C CA . SER A 1 94 ? 9.127 -3.852 -5.085 1.00 97.38 94 SER A CA 1
ATOM 670 C C . SER A 1 94 ? 10.173 -2.786 -5.398 1.00 97.38 94 SER A C 1
ATOM 672 O O . SER A 1 94 ? 10.932 -2.955 -6.347 1.00 97.38 94 SER A O 1
ATOM 674 N N . THR A 1 95 ? 10.301 -1.744 -4.570 1.00 96.06 95 THR A N 1
ATOM 675 C CA . THR A 1 95 ? 11.330 -0.712 -4.778 1.00 96.06 95 THR A CA 1
ATOM 676 C C . THR A 1 95 ? 12.749 -1.264 -4.600 1.00 96.06 95 THR A C 1
ATOM 678 O O . THR A 1 95 ? 13.656 -0.910 -5.357 1.00 96.06 95 THR A O 1
ATOM 681 N N . ALA A 1 96 ? 12.960 -2.172 -3.642 1.00 97.44 96 ALA A N 1
ATOM 682 C CA . ALA A 1 96 ? 14.246 -2.849 -3.492 1.00 97.44 96 ALA A CA 1
ATOM 683 C C . ALA A 1 96 ? 14.579 -3.699 -4.732 1.00 97.44 96 ALA A C 1
ATOM 685 O O . ALA A 1 96 ? 15.677 -3.589 -5.275 1.00 97.44 96 ALA A O 1
ATOM 686 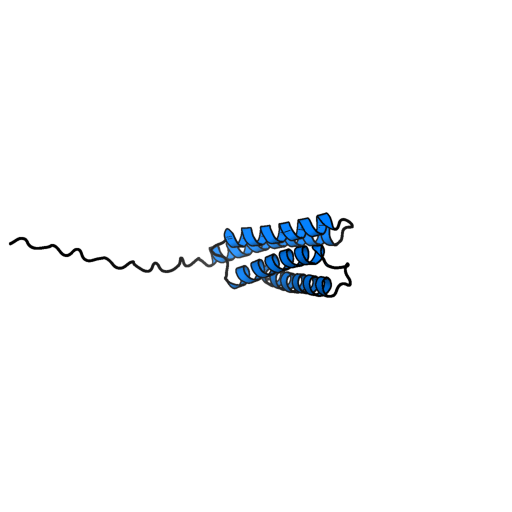N N . VAL A 1 97 ? 13.617 -4.483 -5.231 1.00 97.56 97 VAL A N 1
ATOM 687 C CA . VAL A 1 97 ? 13.773 -5.309 -6.440 1.00 97.56 97 VAL A CA 1
ATOM 688 C C . VAL A 1 97 ? 14.043 -4.460 -7.681 1.00 97.56 97 VAL A C 1
ATOM 690 O O . VAL A 1 97 ? 14.914 -4.810 -8.479 1.00 97.56 97 VAL A O 1
ATOM 693 N N . ALA A 1 98 ? 13.376 -3.311 -7.822 1.00 93.75 98 ALA A N 1
ATOM 694 C CA . ALA A 1 98 ? 13.610 -2.369 -8.918 1.00 93.75 98 ALA A CA 1
ATOM 695 C C . ALA A 1 98 ? 15.075 -1.910 -9.019 1.00 93.75 98 ALA A C 1
ATOM 697 O O . ALA A 1 98 ? 15.523 -1.532 -10.098 1.00 93.75 98 ALA A O 1
ATOM 698 N N . SER A 1 99 ? 15.833 -1.964 -7.918 1.00 93.38 99 SER A N 1
ATOM 699 C CA . SER A 1 99 ? 17.235 -1.530 -7.879 1.00 93.38 99 SER A CA 1
ATOM 700 C C . SER A 1 99 ? 18.205 -2.513 -8.545 1.00 93.38 99 SER A C 1
ATOM 702 O O . SER A 1 99 ? 19.326 -2.128 -8.868 1.00 93.38 99 SER A O 1
ATOM 704 N N . PHE A 1 100 ? 17.810 -3.776 -8.742 1.00 94.44 100 PHE A N 1
ATOM 705 C CA . PHE A 1 100 ? 18.677 -4.809 -9.327 1.00 94.44 100 PHE A CA 1
ATOM 706 C C . PHE A 1 100 ? 18.028 -5.627 -10.452 1.00 94.44 100 PHE A C 1
ATOM 708 O O . PHE A 1 100 ? 18.736 -6.347 -11.161 1.00 94.44 100 PHE A O 1
ATOM 715 N N . ALA A 1 101 ? 16.712 -5.527 -10.640 1.00 94.50 101 ALA A N 1
ATOM 716 C CA . ALA A 1 101 ? 16.011 -6.169 -11.743 1.00 94.50 101 ALA A CA 1
ATOM 717 C C . ALA A 1 101 ? 16.398 -5.556 -13.098 1.00 94.50 101 ALA A C 1
ATOM 719 O O . ALA A 1 101 ? 16.560 -4.343 -13.240 1.00 94.50 101 ALA A O 1
ATOM 720 N N . ARG A 1 102 ? 16.494 -6.389 -14.138 1.00 92.19 102 ARG A N 1
ATOM 721 C CA . ARG A 1 102 ? 16.882 -5.973 -15.499 1.00 92.19 102 ARG A CA 1
ATOM 722 C C . ARG A 1 102 ? 15.686 -5.537 -16.354 1.00 92.19 102 ARG A C 1
ATOM 724 O O . ARG A 1 102 ? 15.593 -5.893 -17.526 1.00 92.19 102 ARG A O 1
ATOM 731 N N . GLY A 1 103 ? 14.778 -4.760 -15.768 1.00 87.94 103 GLY A N 1
ATOM 732 C CA . GLY A 1 103 ? 13.570 -4.251 -16.425 1.00 87.94 103 GLY A CA 1
ATOM 733 C C . GLY A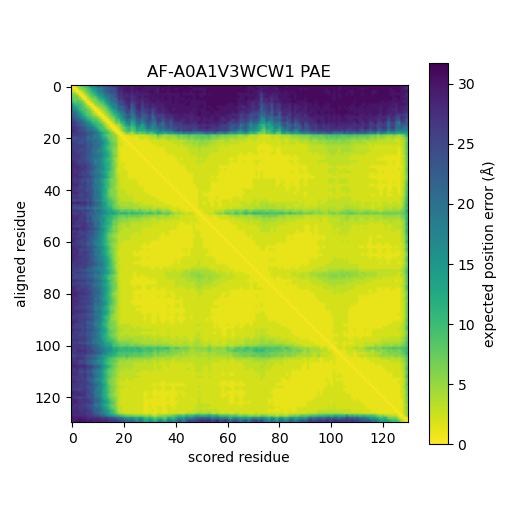 1 103 ? 12.304 -5.065 -16.138 1.00 87.94 103 GLY A C 1
ATOM 734 O O . GLY A 1 103 ? 12.301 -5.976 -15.312 1.00 87.94 103 GLY A O 1
ATOM 735 N N . ARG A 1 104 ? 11.202 -4.712 -16.817 1.00 86.19 104 ARG A N 1
ATOM 736 C CA . ARG A 1 104 ? 9.851 -5.213 -16.493 1.00 86.19 104 ARG A CA 1
ATOM 737 C C . ARG A 1 104 ? 9.658 -6.717 -16.718 1.00 86.19 104 ARG A C 1
ATOM 739 O O . ARG A 1 104 ? 8.822 -7.323 -16.056 1.00 86.19 104 ARG A O 1
ATOM 746 N N . ASP A 1 105 ? 10.431 -7.318 -17.615 1.00 93.06 105 ASP A N 1
ATOM 747 C CA . ASP A 1 105 ? 10.333 -8.750 -17.914 1.00 93.06 105 ASP A CA 1
ATOM 748 C C . ASP A 1 105 ? 11.195 -9.618 -16.991 1.00 93.06 105 ASP A C 1
ATOM 750 O O . ASP A 1 105 ? 11.099 -10.851 -17.032 1.00 93.06 105 ASP A O 1
ATOM 754 N N . ASP A 1 106 ? 12.006 -9.007 -16.123 1.00 96.62 106 ASP A N 1
ATOM 755 C CA . ASP A 1 106 ? 12.782 -9.729 -15.121 1.00 96.62 106 ASP A CA 1
ATOM 756 C C . ASP A 1 106 ? 11.831 -10.544 -14.217 1.00 96.62 106 ASP A C 1
ATOM 758 O O . ASP A 1 106 ? 10.869 -9.986 -13.676 1.00 96.62 106 ASP A O 1
ATOM 762 N N . PRO A 1 107 ? 12.038 -11.865 -14.054 1.00 97.25 107 PRO A N 1
ATOM 763 C CA . PRO A 1 107 ? 11.184 -12.691 -13.205 1.00 97.25 107 PRO A CA 1
ATOM 764 C C . PRO A 1 107 ? 11.076 -12.181 -11.762 1.00 97.25 107 PRO A C 1
ATOM 766 O O . PRO A 1 107 ? 10.006 -12.292 -11.163 1.00 97.25 107 PRO A O 1
ATOM 769 N N . ALA A 1 108 ? 12.148 -11.598 -11.213 1.00 96.88 108 ALA A N 1
ATOM 770 C CA . ALA A 1 108 ? 12.131 -11.027 -9.871 1.00 96.88 108 ALA A CA 1
ATOM 771 C C . ALA A 1 108 ? 11.214 -9.801 -9.811 1.00 96.88 108 ALA A C 1
ATOM 773 O O . ALA A 1 108 ? 10.403 -9.687 -8.891 1.00 96.88 108 ALA A O 1
ATOM 774 N N . TRP A 1 109 ? 11.282 -8.924 -10.820 1.00 96.38 109 TRP A N 1
ATOM 775 C CA . TRP A 1 109 ? 10.384 -7.773 -10.913 1.00 96.38 109 TRP A CA 1
ATOM 776 C C . TRP A 1 109 ? 8.927 -8.197 -11.080 1.00 96.38 109 TRP A C 1
ATOM 778 O O . TRP A 1 109 ? 8.070 -7.706 -10.349 1.00 96.38 109 TRP A O 1
ATOM 788 N N . ARG A 1 110 ? 8.637 -9.141 -11.985 1.00 97.38 110 ARG A N 1
ATOM 789 C CA . ARG A 1 110 ? 7.272 -9.655 -12.188 1.00 97.38 110 ARG A CA 1
ATOM 790 C C . ARG A 1 1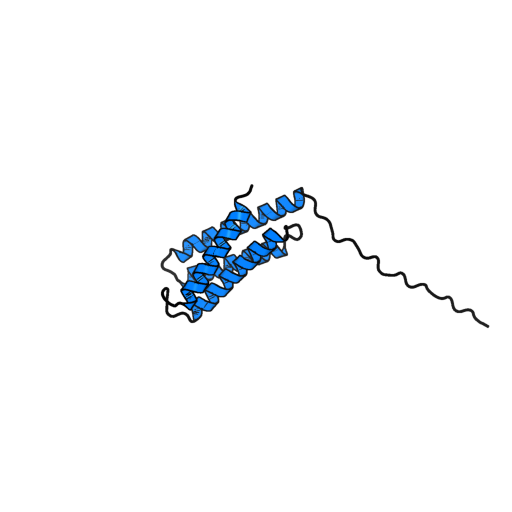10 ? 6.693 -10.220 -10.896 1.00 97.38 110 ARG A C 1
ATOM 792 O O . ARG A 1 110 ? 5.617 -9.804 -10.487 1.00 97.38 110 ARG A O 1
ATOM 799 N N . SER A 1 111 ? 7.452 -11.060 -10.191 1.00 98.06 111 SER A N 1
ATOM 800 C CA . SER A 1 111 ? 7.016 -11.609 -8.905 1.00 98.06 111 SER A CA 1
ATOM 801 C C . SER A 1 111 ? 6.760 -10.529 -7.847 1.00 98.06 111 SER A C 1
ATOM 803 O O . SER A 1 111 ? 5.811 -10.656 -7.073 1.00 98.06 111 SER A O 1
ATOM 805 N N . ALA A 1 112 ? 7.590 -9.485 -7.781 1.00 98.00 112 ALA A N 1
ATOM 806 C CA . ALA A 1 112 ? 7.397 -8.386 -6.838 1.00 98.00 112 ALA A CA 1
ATOM 807 C C . ALA A 1 112 ? 6.176 -7.525 -7.199 1.00 98.00 112 ALA A C 1
ATOM 809 O O . ALA A 1 112 ? 5.379 -7.193 -6.324 1.00 98.00 112 ALA A O 1
ATOM 810 N N . SER A 1 113 ? 5.994 -7.223 -8.486 1.00 96.75 113 SER A N 1
ATOM 811 C CA . SER A 1 113 ? 4.838 -6.489 -9.004 1.00 96.75 113 SER A CA 1
ATOM 812 C C . SER A 1 113 ? 3.531 -7.249 -8.769 1.00 96.75 113 SER A C 1
ATOM 814 O O . SER A 1 113 ? 2.557 -6.659 -8.308 1.00 96.75 113 SER A O 1
ATOM 816 N N . ASP A 1 114 ? 3.504 -8.557 -9.025 1.00 98.44 114 ASP A N 1
ATOM 817 C CA . ASP A 1 114 ? 2.329 -9.401 -8.786 1.00 98.44 114 ASP A CA 1
ATOM 818 C C . ASP A 1 114 ? 1.969 -9.451 -7.297 1.00 98.44 114 ASP A C 1
ATOM 820 O O . ASP A 1 114 ? 0.792 -9.406 -6.932 1.00 98.44 114 ASP A O 1
ATOM 824 N N . ASN A 1 115 ? 2.976 -9.477 -6.418 1.00 98.50 115 ASN A N 1
ATOM 825 C CA . ASN A 1 115 ? 2.762 -9.378 -4.978 1.00 98.50 115 ASN A CA 1
ATOM 826 C C . ASN A 1 115 ? 2.131 -8.026 -4.602 1.00 98.50 115 ASN A C 1
ATOM 828 O O . ASN A 1 115 ? 1.118 -8.008 -3.905 1.00 98.50 115 ASN A O 1
ATOM 832 N N . VAL A 1 116 ? 2.649 -6.905 -5.119 1.00 98.44 116 VAL A N 1
ATOM 833 C CA . VAL A 1 116 ? 2.041 -5.577 -4.911 1.00 98.44 116 VAL A CA 1
ATOM 834 C C . VAL A 1 116 ? 0.582 -5.560 -5.366 1.00 98.44 116 VAL A C 1
ATOM 836 O O . VAL A 1 116 ? -0.279 -5.149 -4.595 1.00 98.44 116 VAL A O 1
ATOM 839 N N . ILE A 1 117 ? 0.282 -6.067 -6.565 1.00 98.06 117 ILE A N 1
ATOM 840 C CA . ILE A 1 117 ? -1.088 -6.133 -7.101 1.00 98.06 117 ILE A CA 1
ATOM 841 C C . ILE A 1 117 ? -1.997 -6.958 -6.181 1.00 98.06 117 ILE A C 1
ATOM 843 O O . ILE A 1 117 ? -3.114 -6.540 -5.870 1.00 98.06 117 ILE A O 1
ATOM 847 N N . ALA A 1 118 ? -1.528 -8.113 -5.706 1.00 98.69 1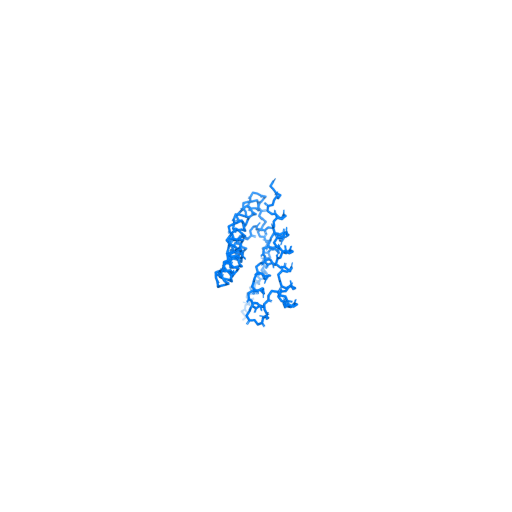18 ALA A N 1
ATOM 848 C CA . ALA A 1 118 ? -2.300 -8.971 -4.815 1.00 98.69 118 ALA A CA 1
ATOM 849 C C . ALA A 1 118 ? -2.580 -8.305 -3.456 1.00 98.69 118 ALA A C 1
ATOM 851 O O . ALA A 1 118 ? -3.699 -8.392 -2.938 1.00 98.69 118 ALA A O 1
ATOM 852 N N . LYS A 1 119 ? -1.587 -7.627 -2.866 1.00 98.69 119 LYS A N 1
ATOM 853 C CA . LYS A 1 119 ? -1.754 -6.926 -1.582 1.00 98.69 119 LYS A CA 1
ATOM 854 C C . LYS A 1 119 ? -2.585 -5.657 -1.718 1.00 98.69 119 LYS A C 1
ATOM 856 O O . LYS A 1 119 ? -3.394 -5.385 -0.833 1.00 98.69 119 LYS A O 1
ATOM 861 N N . ASP A 1 120 ? -2.459 -4.936 -2.829 1.00 98.19 120 ASP A N 1
ATOM 862 C CA . ASP A 1 120 ? -3.308 -3.785 -3.131 1.00 98.19 120 ASP A CA 1
ATOM 863 C C . ASP A 1 120 ? -4.767 -4.218 -3.279 1.00 98.19 120 ASP A C 1
ATOM 865 O O . ASP A 1 120 ? -5.638 -3.655 -2.624 1.00 98.19 120 ASP A O 1
ATOM 869 N N . ALA A 1 121 ? -5.042 -5.296 -4.022 1.00 98.12 121 ALA A N 1
ATOM 870 C CA . ALA A 1 121 ? -6.393 -5.839 -4.152 1.00 98.12 121 ALA A CA 1
ATOM 871 C C . ALA A 1 121 ? -7.001 -6.233 -2.794 1.00 98.12 121 ALA A C 1
ATOM 873 O O . ALA A 1 121 ? -8.176 -5.957 -2.534 1.00 98.12 121 ALA A O 1
ATOM 874 N N . ARG A 1 122 ? -6.204 -6.831 -1.898 1.00 98.06 122 ARG A N 1
ATOM 875 C CA . ARG A 1 122 ? -6.637 -7.136 -0.527 1.00 98.06 122 ARG A CA 1
ATOM 876 C C . ARG A 1 122 ? -6.947 -5.865 0.265 1.00 98.06 122 ARG A C 1
ATOM 878 O O . ARG A 1 122 ? -7.985 -5.804 0.919 1.00 98.06 122 ARG A O 1
ATOM 885 N N . MET A 1 123 ? -6.068 -4.867 0.224 1.00 98.06 123 MET A N 1
ATOM 886 C CA . MET A 1 123 ? -6.264 -3.609 0.948 1.00 98.06 123 MET A CA 1
ATOM 887 C C . MET A 1 123 ? -7.467 -2.828 0.406 1.00 98.06 123 MET A C 1
ATOM 889 O O . MET A 1 123 ? -8.265 -2.280 1.166 1.00 98.06 123 MET A O 1
ATOM 893 N N . LYS A 1 124 ? -7.668 -2.861 -0.912 1.00 97.62 124 LYS A N 1
ATOM 894 C CA . LYS A 1 124 ? -8.859 -2.333 -1.566 1.00 97.62 124 LYS A CA 1
ATOM 895 C C . LYS A 1 124 ? -10.119 -2.999 -1.041 1.00 97.62 124 LYS A C 1
ATOM 897 O O . LYS A 1 124 ? -11.045 -2.280 -0.692 1.00 97.62 124 LYS A O 1
ATOM 902 N N . ALA A 1 125 ? -10.135 -4.332 -0.939 1.00 96.94 125 ALA A N 1
ATOM 903 C CA . ALA A 1 125 ? -11.272 -5.083 -0.413 1.00 96.94 125 ALA A CA 1
ATOM 904 C C . ALA A 1 125 ? -11.628 -4.659 1.022 1.00 96.94 125 ALA A C 1
ATOM 906 O O . ALA A 1 125 ? -12.800 -4.398 1.293 1.00 96.94 125 ALA A O 1
ATOM 907 N N . VAL A 1 126 ? -10.618 -4.506 1.894 1.00 96.62 126 VAL A N 1
ATOM 908 C CA . VAL A 1 126 ? -10.776 -3.965 3.260 1.00 96.62 126 VAL A CA 1
ATOM 909 C C . VAL A 1 126 ? -11.465 -2.600 3.221 1.00 96.62 126 VAL A C 1
ATOM 911 O O . VAL A 1 126 ? -12.421 -2.380 3.951 1.00 96.62 126 VAL A O 1
ATOM 914 N N . CYS A 1 127 ? -11.044 -1.714 2.319 1.00 96.50 127 CYS A N 1
ATOM 915 C CA . CYS A 1 127 ? -11.526 -0.333 2.257 1.00 96.50 127 CYS A CA 1
ATOM 916 C C . CYS A 1 127 ? -12.754 -0.078 1.374 1.00 96.50 127 CYS A C 1
ATOM 918 O O . CYS A 1 127 ? -13.210 1.065 1.275 1.00 96.50 127 CYS A O 1
ATOM 920 N N . SER A 1 128 ? -13.274 -1.108 0.707 1.00 85.94 128 SER A N 1
ATOM 921 C CA . SER A 1 128 ? -14.526 -1.053 -0.058 1.00 85.94 128 SER A CA 1
ATOM 922 C C . SER A 1 128 ? -15.745 -1.542 0.729 1.00 85.94 128 SER A C 1
ATOM 924 O O . SER A 1 128 ? -16.865 -1.344 0.268 1.00 85.94 128 SER A O 1
ATOM 926 N N . GLY A 1 129 ? -15.539 -2.157 1.899 1.00 61.22 129 GLY A N 1
ATOM 927 C CA . GLY A 1 129 ? -16.601 -2.564 2.819 1.00 61.22 129 GLY A CA 1
ATOM 928 C C . GLY A 1 129 ? -16.938 -1.459 3.818 1.00 61.22 129 GLY A C 1
ATOM 929 O O . GLY A 1 129 ? -16.526 -1.542 4.971 1.00 61.22 129 GLY A O 1
ATOM 930 N N . GLY A 1 130 ? -17.649 -0.430 3.355 1.00 46.56 130 GLY A N 1
ATOM 931 C CA . GLY A 1 130 ? -18.375 0.514 4.211 1.00 46.56 130 GLY A CA 1
ATOM 932 C C . GLY A 1 130 ? -19.837 0.116 4.312 1.00 46.56 130 GLY A C 1
ATOM 933 O O . GLY A 1 130 ? -20.429 -0.117 3.234 1.00 46.56 130 GLY A O 1
#

Radius of gyration: 22.08 Å; Cα contacts (8 Å, |Δi|>4): 113; chains: 1; bounding box: 37×22×88 Å

Foldseek 3Di:
D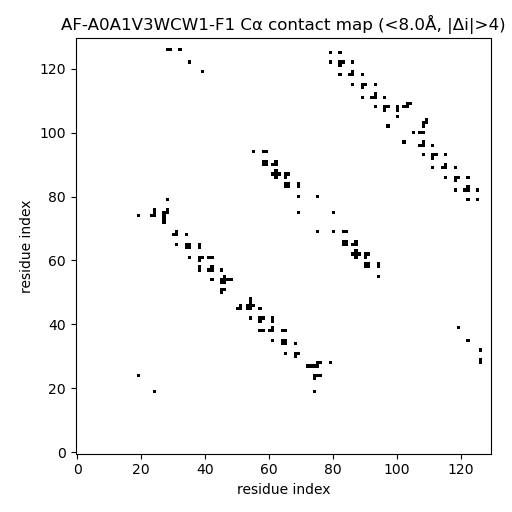DDDDDDDDDDDDPDDPDDDDPVLQVVLLQLLLVLLVVLVVQLVVQVPDPDVVSNLVSLQVSLVSLVVSLVVRPSHDPLLSVLSNQLSVLSVLLSVQVVPAPDCPGPSNVVSVVSNVVSSVSNVVSNVPD

Secondary structure (DSSP, 8-state):
-------PPPPP--PPPP---HHHHHHHHHHHHHHHHHHHHHHHHHHTSS-HHHHHHHHHHHHHHHHHHHHH-TTS-HHHHHHHHHHHHHHHHHHHHHTT--STT-HHHHHHHHHHHHHHHHHHHHHH--

Solvent-accessible surface area (backbone atoms only — not comparable to full-atom values): 7201 Å² total; per-residue (Å²): 141,81,87,82,84,81,80,78,81,78,76,83,77,81,73,74,76,86,80,68,50,72,67,49,25,52,54,30,47,51,55,42,37,54,52,46,53,51,28,53,50,45,28,55,56,30,63,73,49,93,46,71,65,52,21,42,50,32,27,47,49,29,18,51,52,38,48,51,44,51,73,73,28,85,44,37,52,72,67,60,46,49,37,39,48,52,31,21,49,29,29,48,49,32,50,57,39,63,74,74,40,85,50,78,83,25,68,66,32,42,55,32,51,53,46,34,53,55,30,46,53,51,39,48,54,63,61,68,70,122

Nearest PDB structures (foldseek):
  5cwn-assembly1_A  TM=4.499E-01  e=2.621E+00  synthetic construct

Sequence (130 aa):
MRPANGSRAVAPTTMAPPTYTAAETTAAHQKLCDVYKLAARAVQIETNGDDPAMANISTVNGAQMLQQAVNTAPALAPGDRAAALELAEAYSNSTAVASFARGRDDPAWRSASDNVIAKDARMKAVCSGG

Mean predicted aligned error: 7.84 Å

Organism: Mycobacterium kansasii (NCBI:txid1768)